Protein AF-A0A4Y8YY41-F1 (afdb_monomer_lite)

Secondary structure (DSSP, 8-state):
---------------EEEE-----------------------------------EEEEEEE-TT-SSPPEEEEEEETT-BHHHHHHHHHHHHT----S--EEEESS-TTTTSEEEE-HHHHHHH--S-EEESTT-BHHHH--STT-EE-

Structure (mmCIF, N/CA/C/O backbone):
data_AF-A0A4Y8YY41-F1
#
_entry.id   AF-A0A4Y8YY41-F1
#
loop_
_atom_site.group_PDB
_atom_site.id
_atom_site.type_symbol
_atom_site.label_atom_id
_atom_site.label_alt_id
_atom_site.label_comp_id
_atom_site.label_asym_id
_atom_site.label_entity_id
_atom_site.label_seq_id
_atom_site.pdbx_PDB_ins_code
_atom_site.Cartn_x
_atom_site.Cartn_y
_atom_site.Cartn_z
_atom_site.occupancy
_atom_site.B_iso_or_equiv
_atom_site.auth_seq_id
_atom_site.auth_comp_id
_atom_site.auth_asym_id
_atom_site.auth_atom_id
_atom_site.pdbx_PDB_model_num
ATOM 1 N N . MET A 1 1 ? 31.885 -13.218 28.162 1.00 35.59 1 MET A N 1
ATOM 2 C CA . MET A 1 1 ? 31.530 -12.345 27.028 1.00 35.59 1 MET A CA 1
ATOM 3 C C . MET A 1 1 ? 30.674 -13.146 26.057 1.00 35.59 1 MET A C 1
ATOM 5 O O . MET A 1 1 ? 31.226 -14.039 25.427 1.00 35.59 1 MET A O 1
ATOM 9 N N . PRO A 1 2 ? 29.359 -12.906 25.960 1.00 30.05 2 PRO A N 1
ATOM 10 C CA . PRO A 1 2 ? 28.626 -13.283 24.759 1.00 30.05 2 PRO A CA 1
ATOM 11 C C . PRO A 1 2 ? 28.010 -12.043 24.105 1.00 30.05 2 PRO A C 1
ATOM 13 O O . PRO A 1 2 ? 27.275 -11.286 24.732 1.00 30.05 2 PRO A O 1
ATOM 16 N N . VAL A 1 3 ? 28.352 -11.837 22.837 1.00 25.00 3 VAL A N 1
ATOM 17 C CA . VAL A 1 3 ? 27.711 -10.867 21.948 1.00 25.00 3 VAL A CA 1
ATOM 18 C C . VAL A 1 3 ? 26.389 -11.487 21.504 1.00 25.00 3 VAL A C 1
ATOM 20 O O .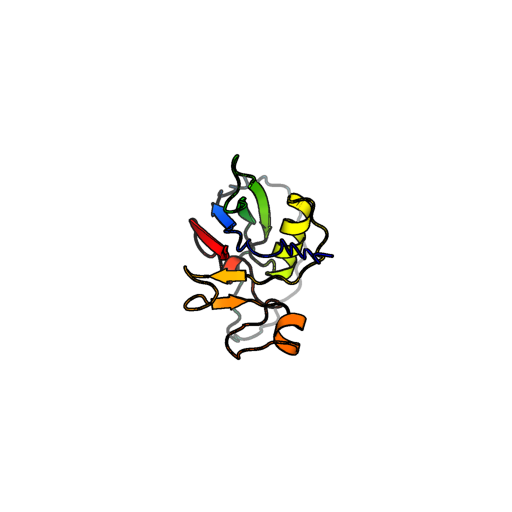 VAL A 1 3 ? 26.381 -12.454 20.748 1.00 25.00 3 VAL A O 1
ATOM 23 N N . THR A 1 4 ? 25.275 -10.976 22.018 1.00 22.59 4 THR A N 1
ATOM 24 C CA . THR A 1 4 ? 23.932 -11.272 21.514 1.00 22.59 4 THR A CA 1
ATOM 25 C C . THR A 1 4 ? 23.554 -10.186 20.514 1.00 22.59 4 THR A C 1
ATOM 27 O O . THR A 1 4 ? 23.358 -9.040 20.912 1.00 22.59 4 THR A O 1
ATOM 30 N N . TRP A 1 5 ? 23.438 -10.531 19.234 1.00 21.09 5 TRP A N 1
ATOM 31 C CA . TRP A 1 5 ? 22.734 -9.700 18.259 1.00 21.09 5 TRP A CA 1
ATOM 32 C C . TRP A 1 5 ? 21.383 -10.352 17.983 1.00 21.09 5 TRP A C 1
ATOM 34 O O . TRP A 1 5 ? 21.298 -11.345 17.267 1.00 21.09 5 TRP A O 1
ATOM 44 N N . THR A 1 6 ? 20.328 -9.810 18.584 1.00 23.98 6 THR A N 1
ATOM 45 C CA . THR A 1 6 ? 18.946 -10.112 18.203 1.00 23.98 6 THR A CA 1
ATOM 46 C C . THR A 1 6 ? 18.553 -9.083 17.152 1.00 23.98 6 THR A C 1
ATOM 48 O O . THR A 1 6 ? 18.175 -7.968 17.498 1.00 23.98 6 THR A O 1
ATOM 51 N N . TYR A 1 7 ? 18.694 -9.417 15.870 1.00 27.56 7 TYR A N 1
ATOM 52 C CA . TYR A 1 7 ? 18.156 -8.587 14.793 1.00 27.56 7 TYR A CA 1
ATOM 53 C C . TYR A 1 7 ? 16.732 -9.053 14.490 1.00 27.56 7 TYR A C 1
ATOM 55 O O . TYR A 1 7 ? 16.502 -9.989 13.728 1.00 27.56 7 TYR A O 1
ATOM 63 N N . ALA A 1 8 ? 15.774 -8.431 15.173 1.00 26.11 8 ALA A N 1
ATOM 64 C CA . ALA A 1 8 ? 14.357 -8.551 14.877 1.00 26.11 8 ALA A CA 1
ATOM 65 C C . ALA A 1 8 ? 14.005 -7.542 13.778 1.00 26.11 8 ALA A C 1
ATOM 67 O O . ALA A 1 8 ? 13.546 -6.438 14.053 1.00 26.11 8 ALA A O 1
ATOM 68 N N . SER A 1 9 ? 14.280 -7.892 12.527 1.00 27.02 9 SER A N 1
ATOM 69 C CA . SER A 1 9 ? 13.709 -7.211 11.355 1.00 27.02 9 SER A CA 1
ATOM 70 C C . SER A 1 9 ? 13.577 -8.220 10.217 1.00 27.02 9 SER A C 1
ATOM 72 O O . SER A 1 9 ? 14.085 -8.042 9.120 1.00 27.02 9 SER A O 1
ATOM 74 N N . SER A 1 10 ? 12.954 -9.350 10.530 1.00 31.94 10 SER A N 1
ATOM 75 C CA . SER A 1 10 ? 12.418 -10.282 9.546 1.00 31.94 10 SER A CA 1
ATOM 76 C C . SER A 1 10 ? 10.936 -10.420 9.849 1.00 31.94 10 SER A C 1
ATOM 78 O O . SER A 1 10 ? 10.559 -10.401 11.020 1.00 31.94 10 SER A O 1
ATOM 80 N N . VAL A 1 11 ? 10.132 -10.542 8.796 1.00 31.91 11 VAL A N 1
ATOM 81 C CA . VAL A 1 11 ? 8.666 -10.530 8.804 1.00 31.91 11 VAL A CA 1
ATOM 82 C C . VAL A 1 11 ? 8.092 -9.137 9.039 1.00 31.91 11 VAL A C 1
ATOM 84 O O . VAL A 1 11 ? 7.879 -8.677 10.156 1.00 31.91 11 VAL A O 1
ATOM 87 N N . ALA A 1 12 ? 7.734 -8.484 7.941 1.00 30.31 12 ALA A N 1
ATOM 88 C CA . ALA A 1 12 ? 6.341 -8.592 7.553 1.00 30.31 12 ALA A CA 1
ATOM 89 C C . ALA A 1 12 ? 6.181 -8.167 6.090 1.00 30.31 12 ALA A C 1
ATOM 91 O O . ALA A 1 12 ? 6.125 -6.986 5.767 1.00 30.31 12 ALA A O 1
ATOM 92 N N . SER A 1 13 ? 6.080 -9.162 5.220 1.00 34.59 13 SER A N 1
ATOM 93 C CA . SER A 1 13 ? 5.193 -9.075 4.067 1.00 34.59 13 SER A CA 1
ATOM 94 C C . SER A 1 13 ? 3.770 -8.974 4.624 1.00 34.59 13 SER A C 1
ATOM 96 O O . SER A 1 13 ? 3.319 -9.866 5.349 1.00 34.59 13 SER A O 1
ATOM 98 N N . ARG A 1 14 ? 3.108 -7.833 4.437 1.00 46.00 14 ARG A N 1
ATOM 99 C CA . ARG A 1 14 ? 1.874 -7.462 5.149 1.00 46.00 14 ARG A CA 1
ATOM 100 C C . ARG A 1 14 ? 0.746 -7.413 4.139 1.00 46.00 14 ARG A C 1
ATOM 102 O O . ARG A 1 14 ? 0.505 -6.382 3.528 1.00 46.00 14 ARG A O 1
ATOM 109 N N . SER A 1 15 ? 0.021 -8.522 3.997 1.00 37.22 15 SER A N 1
ATOM 110 C CA . SER A 1 15 ? -1.110 -8.592 3.071 1.00 37.22 15 SER A CA 1
ATOM 111 C C . SER A 1 15 ? -2.139 -7.472 3.307 1.00 37.22 15 SER A C 1
ATOM 113 O O . SER A 1 15 ? -2.826 -7.440 4.335 1.00 37.22 15 SER A O 1
ATOM 115 N N . ALA A 1 16 ? -2.315 -6.608 2.315 1.00 40.84 16 ALA A N 1
ATOM 116 C CA . ALA A 1 16 ? -3.480 -5.758 2.140 1.00 40.84 16 ALA A CA 1
ATOM 117 C C . ALA A 1 16 ? -4.590 -6.537 1.410 1.00 40.84 16 ALA A C 1
ATOM 119 O O . ALA A 1 16 ? -4.329 -7.418 0.594 1.00 40.84 16 ALA A O 1
ATOM 120 N N . THR A 1 17 ? -5.854 -6.258 1.723 1.00 39.47 17 THR A N 1
ATOM 121 C CA . THR A 1 17 ? -7.019 -6.806 1.010 1.00 39.47 17 THR A CA 1
ATOM 122 C C . THR A 1 17 ? -8.004 -5.677 0.724 1.00 39.47 17 THR A C 1
ATOM 124 O O . THR A 1 17 ? -8.385 -4.938 1.637 1.00 39.47 17 THR A O 1
ATOM 127 N N . VAL A 1 18 ? -8.426 -5.539 -0.534 1.00 35.47 18 VAL A N 1
ATOM 128 C CA . VAL A 1 18 ? -9.325 -4.462 -0.994 1.00 35.47 18 VAL A CA 1
ATOM 129 C C . VAL A 1 18 ? -10.788 -4.902 -0.998 1.00 35.47 18 VAL A C 1
ATOM 131 O O . VAL A 1 18 ? -11.118 -6.047 -1.303 1.00 35.47 18 VAL A O 1
ATOM 134 N N . SER A 1 19 ? -11.695 -3.986 -0.648 1.00 30.47 19 SER A N 1
ATOM 135 C CA . SER A 1 19 ? -13.153 -4.176 -0.701 1.00 30.47 19 SER A CA 1
ATOM 136 C C . SER A 1 19 ? -13.820 -2.939 -1.321 1.00 30.47 19 SER A C 1
ATOM 138 O O . SER A 1 19 ? -13.757 -1.869 -0.730 1.00 30.47 19 SER A O 1
ATOM 140 N N . ARG A 1 20 ? -14.481 -3.034 -2.489 1.00 35.53 20 ARG A N 1
ATOM 141 C CA . ARG A 1 20 ? -15.194 -1.883 -3.096 1.00 35.53 20 ARG A CA 1
ATOM 142 C C . ARG A 1 20 ? -16.520 -1.630 -2.382 1.00 35.53 20 ARG A C 1
ATOM 144 O O . ARG A 1 20 ? -17.404 -2.484 -2.385 1.00 35.53 20 ARG A O 1
ATOM 151 N N . GLY A 1 21 ? -16.693 -0.417 -1.865 1.00 29.2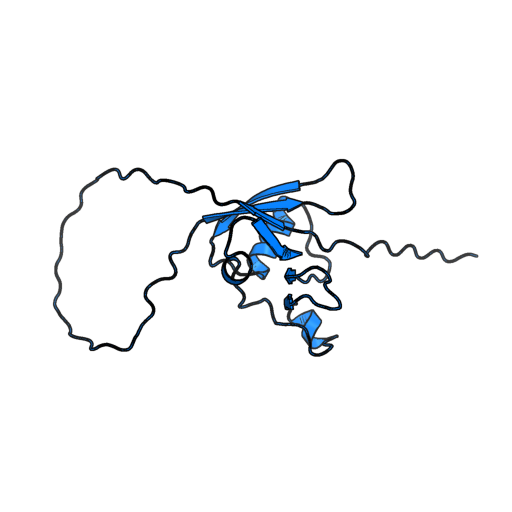7 21 GLY A N 1
ATOM 152 C CA . GLY A 1 21 ? -18.003 0.179 -1.621 1.00 29.27 21 GLY A CA 1
ATOM 153 C C . GLY A 1 21 ? -18.336 1.140 -2.758 1.00 29.27 21 GLY A C 1
ATOM 154 O O . GLY A 1 21 ? -17.656 2.144 -2.930 1.00 29.27 21 GLY A O 1
ATOM 155 N N . ILE A 1 22 ? -19.372 0.852 -3.548 1.00 34.00 22 ILE A N 1
ATOM 156 C CA . ILE A 1 22 ? -19.908 1.815 -4.519 1.00 34.00 22 ILE A CA 1
ATOM 157 C C . ILE A 1 22 ? -20.532 2.999 -3.768 1.00 34.00 22 ILE A C 1
ATOM 159 O O . ILE A 1 22 ? -21.664 2.921 -3.290 1.00 34.00 22 ILE A O 1
ATOM 163 N N . ALA A 1 23 ? -19.810 4.113 -3.659 1.00 33.69 23 ALA A N 1
ATOM 164 C CA . ALA A 1 23 ? -20.399 5.371 -3.223 1.00 33.69 23 ALA A CA 1
ATOM 165 C C . ALA A 1 23 ? -21.322 5.883 -4.340 1.00 33.69 23 ALA A C 1
ATOM 167 O O . ALA A 1 23 ? -20.887 6.484 -5.319 1.00 33.69 23 ALA A O 1
ATOM 168 N N . ARG A 1 24 ? -22.623 5.601 -4.225 1.00 34.62 24 ARG A N 1
ATOM 169 C CA . ARG A 1 24 ? -23.645 6.228 -5.067 1.00 34.62 24 ARG A CA 1
ATOM 170 C C . ARG A 1 24 ? -23.786 7.689 -4.645 1.00 34.62 24 ARG A C 1
ATOM 172 O O . ARG A 1 24 ? -24.520 7.990 -3.707 1.00 34.62 24 ARG A O 1
ATOM 179 N N . THR A 1 25 ? -23.097 8.589 -5.337 1.00 32.44 25 THR A N 1
ATOM 180 C CA . THR A 1 25 ? -23.367 10.028 -5.244 1.00 32.44 25 THR A CA 1
ATOM 181 C C . THR A 1 25 ? -24.753 10.302 -5.825 1.00 32.44 25 THR A C 1
ATOM 183 O O . THR A 1 25 ? -24.988 10.160 -7.025 1.00 32.44 25 THR A O 1
ATOM 186 N N . THR A 1 26 ? -25.695 10.670 -4.955 1.00 33.41 26 THR A N 1
ATOM 187 C CA . THR A 1 26 ? -26.978 11.250 -5.356 1.00 33.41 26 THR A CA 1
ATOM 188 C C . THR A 1 26 ? -26.708 12.626 -5.955 1.00 33.41 26 THR A C 1
ATOM 190 O O . THR A 1 26 ? -26.174 13.519 -5.301 1.00 33.41 26 THR A O 1
ATOM 193 N N . SER A 1 27 ? -27.066 12.762 -7.228 1.00 39.28 27 SER A N 1
ATOM 194 C CA . SER A 1 27 ? -27.077 14.013 -7.976 1.00 39.28 27 SER A CA 1
ATOM 195 C C . SER A 1 27 ? -28.038 15.010 -7.321 1.00 39.28 27 SER A C 1
ATOM 197 O O . SER A 1 27 ? -29.220 14.709 -7.144 1.00 39.28 27 SER A O 1
ATOM 199 N N . MET A 1 28 ? -27.543 16.202 -6.985 1.00 31.09 28 MET A N 1
ATOM 200 C CA . MET A 1 28 ? -28.368 17.356 -6.635 1.00 31.09 28 MET A CA 1
ATOM 201 C C . MET A 1 28 ? -28.032 18.495 -7.602 1.00 31.09 28 MET A C 1
ATOM 203 O O . MET A 1 28 ? -26.915 19.004 -7.632 1.00 31.09 28 MET A O 1
ATOM 207 N N . PHE A 1 29 ? -29.012 18.831 -8.438 1.00 34.28 29 PHE A N 1
ATOM 208 C CA . PHE A 1 29 ? -29.009 19.937 -9.393 1.00 34.28 29 PHE A CA 1
ATOM 209 C C . PHE A 1 29 ? -28.710 21.290 -8.722 1.00 34.28 29 PHE A C 1
ATOM 211 O O . PHE A 1 29 ? -29.286 21.606 -7.682 1.00 34.28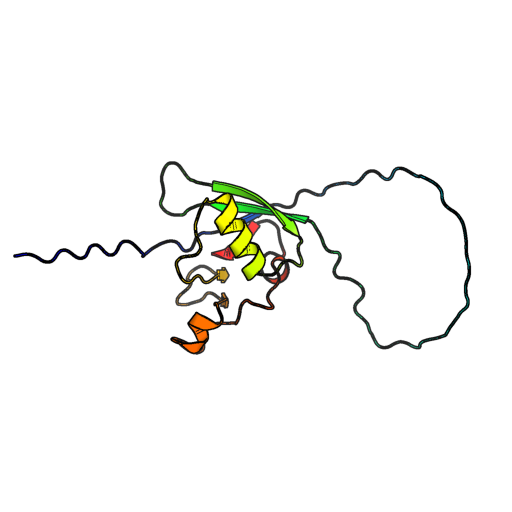 29 PHE A O 1
ATOM 218 N N . GLY A 1 30 ? -27.918 22.136 -9.388 1.00 29.19 30 GLY A N 1
ATOM 219 C CA . GLY A 1 30 ? -27.723 23.544 -9.032 1.00 29.19 30 GLY A CA 1
ATOM 220 C C . GLY A 1 30 ? -27.077 24.328 -10.176 1.00 29.19 30 GLY A C 1
ATOM 221 O O . GLY A 1 30 ? -25.947 24.057 -10.554 1.00 29.19 30 GLY A O 1
ATOM 222 N N . LEU A 1 31 ? -27.846 25.253 -10.751 1.00 35.44 31 LEU A N 1
ATOM 223 C CA . LEU A 1 31 ? -27.615 26.012 -11.984 1.00 35.44 31 LEU A CA 1
ATOM 224 C C . LEU A 1 31 ? -26.293 26.805 -12.039 1.00 35.44 31 LEU A C 1
ATOM 226 O O . LEU A 1 31 ? -26.024 27.601 -11.145 1.00 35.44 31 LEU A O 1
ATOM 230 N N . TYR A 1 32 ? -25.623 26.779 -13.196 1.00 29.22 32 TYR A N 1
ATOM 231 C CA . TYR A 1 32 ? -25.101 27.996 -13.838 1.00 29.22 32 TYR A CA 1
ATOM 232 C C . TYR A 1 32 ? -25.003 27.823 -15.367 1.00 29.22 32 TYR A C 1
ATOM 234 O O . TYR A 1 32 ? -24.866 26.717 -15.884 1.00 29.22 32 TYR A O 1
ATOM 242 N N . ARG A 1 33 ? -25.180 28.935 -16.087 1.00 34.66 33 ARG A N 1
ATOM 243 C CA . ARG A 1 33 ? -25.345 29.068 -17.546 1.00 34.66 33 ARG A CA 1
ATOM 244 C C . ARG A 1 33 ? -24.206 29.921 -18.134 1.00 34.66 33 ARG A C 1
ATOM 246 O O . ARG A 1 33 ? -23.863 30.917 -17.511 1.00 34.66 33 ARG A O 1
ATOM 253 N N . ALA A 1 34 ? -23.847 29.596 -19.391 1.00 30.61 34 ALA A N 1
ATOM 254 C CA . ALA A 1 34 ? -23.092 30.345 -20.428 1.00 30.61 34 ALA A CA 1
ATOM 255 C C . ALA A 1 34 ? -21.573 30.513 -20.181 1.00 30.61 34 ALA A C 1
ATOM 257 O O . ALA A 1 34 ? -21.163 30.712 -19.051 1.00 30.61 34 ALA A O 1
ATOM 258 N N . GLU A 1 35 ? -20.670 30.359 -21.160 1.00 29.44 35 GLU A N 1
ATOM 259 C CA . GLU A 1 35 ? -20.676 30.851 -22.552 1.00 29.44 35 GLU A CA 1
ATOM 260 C C . GLU A 1 35 ? -20.051 29.886 -23.585 1.00 29.44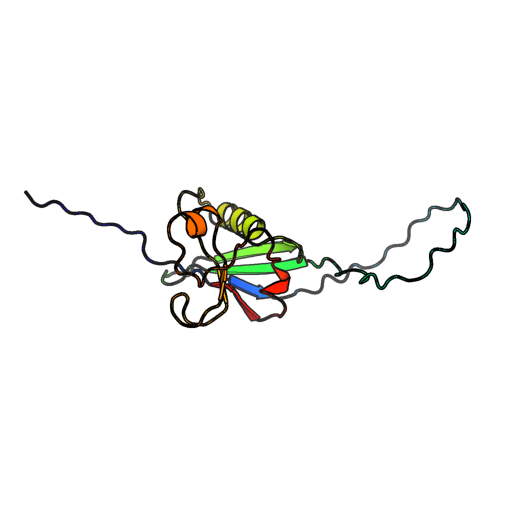 35 GLU A C 1
ATOM 262 O O . GLU A 1 35 ? -19.237 29.022 -23.267 1.00 29.44 35 GLU A O 1
ATOM 267 N N . SER A 1 36 ? -20.440 30.080 -24.849 1.00 39.47 36 SER A N 1
ATOM 268 C CA . SER A 1 36 ? -19.933 29.399 -26.047 1.00 39.47 36 SER A CA 1
ATOM 269 C C . SER A 1 36 ? -18.637 30.028 -26.579 1.00 39.47 36 SER A C 1
ATOM 271 O O . SER A 1 36 ? -18.557 31.247 -26.694 1.00 39.47 36 SER A O 1
ATOM 273 N N . VAL A 1 37 ? -17.692 29.206 -27.051 1.00 41.97 37 VAL A N 1
ATOM 274 C CA . VAL A 1 37 ? -16.604 29.592 -27.985 1.00 41.97 37 VAL A CA 1
ATOM 275 C C . VAL A 1 37 ? -16.243 28.375 -28.872 1.00 41.97 37 VAL A C 1
ATOM 277 O O . VAL A 1 37 ? -16.558 27.249 -28.489 1.00 41.97 37 VAL A O 1
ATOM 280 N N . PRO A 1 38 ? -15.729 28.556 -30.107 1.00 36.97 38 PRO A N 1
ATOM 281 C CA . PRO A 1 38 ? -16.179 27.826 -31.287 1.00 36.97 38 PRO A CA 1
ATOM 282 C C . PRO A 1 38 ? -15.337 26.595 -31.639 1.00 36.97 38 PRO A C 1
ATOM 284 O O . PRO A 1 38 ? -14.218 26.399 -31.175 1.00 36.97 38 PRO A O 1
ATOM 287 N N . ALA A 1 39 ? -15.917 25.791 -32.530 1.00 45.47 39 ALA A N 1
ATOM 288 C CA . ALA A 1 39 ? -15.379 24.560 -33.083 1.00 45.47 39 ALA A CA 1
ATOM 289 C C . ALA A 1 39 ? -14.006 24.739 -33.759 1.00 45.47 39 ALA A C 1
ATOM 291 O O . ALA A 1 39 ? -13.888 25.394 -34.794 1.00 45.47 39 ALA A O 1
ATOM 292 N N . GLY A 1 40 ? -12.997 24.065 -33.207 1.00 29.20 40 GLY A N 1
ATOM 293 C CA . GLY A 1 40 ? -11.790 23.651 -33.912 1.00 29.20 40 GLY A CA 1
ATOM 294 C C . GLY A 1 40 ? -11.818 22.135 -34.073 1.00 29.20 40 GLY A C 1
ATOM 295 O O . GLY A 1 40 ? -11.787 21.398 -33.091 1.00 29.20 40 GLY A O 1
ATOM 296 N N . THR A 1 41 ? -11.932 21.662 -35.310 1.00 38.62 41 THR A N 1
ATOM 297 C CA . THR A 1 41 ? -11.831 20.243 -35.656 1.00 38.62 41 THR A CA 1
ATOM 298 C C . THR A 1 41 ? -10.408 19.753 -35.396 1.00 38.62 41 THR A C 1
ATOM 300 O O . THR A 1 41 ? -9.489 20.139 -36.113 1.00 38.62 41 THR A O 1
ATOM 303 N N . PHE A 1 42 ? -10.234 18.853 -34.430 1.00 32.09 42 PHE A N 1
ATOM 304 C CA . PHE A 1 42 ? -9.053 17.996 -34.347 1.00 32.09 42 PHE A CA 1
ATOM 305 C C . PHE A 1 42 ? -9.473 16.561 -34.666 1.00 32.09 42 PHE A C 1
ATOM 307 O O . PHE A 1 42 ? -10.345 15.992 -34.012 1.00 32.09 42 PHE A O 1
ATOM 314 N N . SER A 1 43 ? -8.893 16.011 -35.735 1.00 36.22 43 SER A N 1
ATOM 315 C CA . SER A 1 43 ? -9.100 14.625 -36.154 1.00 36.22 43 SER A CA 1
ATOM 316 C C . SER A 1 43 ? -8.298 13.673 -35.268 1.00 36.22 43 SER A C 1
ATOM 318 O O . SER A 1 43 ? -7.077 13.759 -35.203 1.00 36.22 43 SER A O 1
ATOM 320 N N . THR A 1 44 ? -9.036 12.778 -34.616 1.00 42.41 44 THR A N 1
ATOM 321 C CA . THR A 1 44 ? -8.716 11.416 -34.169 1.00 42.41 44 THR A CA 1
ATOM 322 C C . THR A 1 44 ? -7.256 10.961 -34.282 1.00 42.41 44 THR A C 1
ATOM 324 O O . THR A 1 44 ? -6.828 10.430 -35.304 1.00 42.41 44 THR A O 1
ATOM 327 N N . GLY A 1 45 ? -6.549 11.032 -33.156 1.00 33.38 45 GLY A N 1
ATOM 328 C CA . GLY A 1 45 ? -5.589 10.016 -32.734 1.00 33.38 45 GLY A CA 1
ATOM 329 C C . GLY A 1 45 ? -6.139 9.396 -31.452 1.00 33.38 45 GLY A C 1
ATOM 330 O O . GLY A 1 45 ? -6.389 10.118 -30.492 1.00 33.38 45 GLY A O 1
ATOM 331 N N . ILE A 1 46 ? -6.425 8.095 -31.476 1.00 46.06 46 ILE A N 1
ATOM 332 C CA . ILE A 1 46 ? -6.912 7.271 -30.356 1.00 46.06 46 ILE A CA 1
ATOM 333 C C . ILE A 1 46 ? -6.290 7.675 -29.009 1.00 46.06 46 ILE A C 1
ATOM 335 O O . ILE A 1 46 ? -5.195 7.255 -28.656 1.00 46.06 46 ILE A O 1
ATOM 339 N N . SER A 1 47 ? -7.020 8.497 -28.262 1.00 41.91 47 SER A N 1
ATOM 340 C CA . SER A 1 47 ? -6.758 8.798 -26.861 1.00 41.91 47 SER A CA 1
ATOM 341 C C . SER A 1 47 ? -7.739 7.932 -26.075 1.00 41.91 47 SER A C 1
ATOM 343 O O . SER A 1 47 ? -8.940 8.171 -26.167 1.00 41.91 47 SER A O 1
ATOM 345 N N . HIS A 1 48 ? -7.269 6.913 -25.349 1.00 53.06 48 HIS A N 1
ATOM 346 C CA . HIS A 1 48 ? -7.986 6.447 -24.151 1.00 53.06 48 HIS A CA 1
ATOM 347 C C . HIS A 1 48 ? -8.077 7.699 -23.249 1.00 53.06 48 HIS A C 1
ATOM 349 O O . HIS A 1 48 ? -7.065 8.128 -22.719 1.00 53.06 48 HIS A O 1
ATOM 355 N N . MET A 1 49 ? -9.119 8.536 -23.266 1.00 48.25 49 MET A N 1
ATOM 356 C CA . MET A 1 49 ? -10.474 8.292 -22.767 1.00 48.25 49 MET A CA 1
ATOM 357 C C . MET A 1 49 ? -10.459 7.586 -21.408 1.00 48.25 49 MET A C 1
ATOM 359 O O . MET A 1 49 ? -10.931 6.467 -21.291 1.00 48.25 49 MET A O 1
ATOM 363 N N . GLY A 1 50 ? -9.908 8.295 -20.416 1.00 50.34 50 GLY A N 1
ATOM 364 C CA . GLY A 1 50 ? -10.362 8.302 -19.025 1.00 50.34 50 GLY A CA 1
ATOM 365 C C . GLY A 1 50 ? -10.398 6.958 -18.314 1.00 50.34 50 GLY A C 1
ATOM 366 O O . GLY A 1 50 ? -11.440 6.307 -18.284 1.00 50.34 50 GLY A O 1
ATOM 367 N N . ASP A 1 51 ? -9.310 6.626 -17.626 1.00 58.69 51 ASP A N 1
ATOM 368 C CA . ASP A 1 51 ? -9.426 5.800 -16.429 1.00 58.69 51 ASP A CA 1
ATOM 369 C C . ASP A 1 51 ? -10.251 6.626 -15.421 1.00 58.69 51 ASP A C 1
ATOM 371 O O . ASP A 1 51 ? -9.817 7.691 -14.977 1.00 58.69 51 ASP A O 1
ATOM 375 N N . ASP A 1 52 ? -11.495 6.230 -15.147 1.00 76.75 52 ASP A N 1
ATOM 376 C CA . ASP A 1 52 ? -12.311 6.892 -14.125 1.00 76.75 52 ASP A CA 1
ATOM 377 C C . ASP A 1 52 ? -11.642 6.664 -12.766 1.00 76.75 52 ASP A C 1
ATOM 379 O O . ASP A 1 52 ? -11.658 5.548 -12.237 1.00 76.75 52 ASP A O 1
ATOM 383 N N . VAL A 1 53 ? -11.018 7.715 -12.225 1.00 86.00 53 VAL A N 1
ATOM 384 C CA . VAL A 1 53 ? -10.394 7.671 -10.902 1.00 86.00 53 VAL A CA 1
ATOM 385 C C . VAL A 1 53 ? -11.478 7.347 -9.884 1.00 86.00 53 VAL A C 1
ATOM 387 O O . VAL A 1 53 ? -12.395 8.133 -9.636 1.00 86.00 53 VAL A O 1
ATOM 390 N N . SER A 1 54 ? -11.373 6.164 -9.292 1.00 90.94 54 SER A N 1
ATOM 391 C CA . SER A 1 54 ? -12.348 5.646 -8.343 1.00 90.94 54 SER A CA 1
ATOM 392 C C . SER A 1 54 ? -11.743 5.544 -6.948 1.00 90.94 54 SER A C 1
ATOM 394 O O . SER A 1 54 ? -10.534 5.475 -6.773 1.00 90.94 54 SER A O 1
ATOM 396 N N . MET A 1 55 ? -12.586 5.552 -5.921 1.00 94.06 55 MET A N 1
ATOM 397 C CA . MET A 1 55 ? -12.132 5.408 -4.538 1.00 94.06 55 MET A CA 1
ATOM 398 C C . MET A 1 55 ? -12.050 3.926 -4.159 1.00 94.06 55 MET A C 1
ATOM 400 O O . MET A 1 55 ? -13.049 3.202 -4.236 1.00 94.06 55 MET A O 1
ATOM 404 N N . LEU A 1 56 ? -10.879 3.483 -3.703 1.00 91.94 56 LEU A N 1
ATOM 405 C CA . LEU A 1 56 ? -10.631 2.125 -3.225 1.00 91.94 56 LEU A CA 1
ATOM 406 C C . LEU A 1 56 ? -10.587 2.105 -1.700 1.00 91.94 56 LEU A C 1
ATOM 408 O O . LEU A 1 56 ? -9.834 2.855 -1.087 1.00 91.94 56 LEU A O 1
ATOM 412 N N . THR A 1 57 ? -11.368 1.224 -1.070 1.00 94.31 57 THR A N 1
ATOM 413 C CA . THR A 1 57 ? -11.251 0.966 0.371 1.00 94.31 57 THR A CA 1
ATOM 414 C C . THR A 1 57 ? -10.324 -0.219 0.608 1.00 94.31 57 THR A C 1
ATOM 416 O O . THR A 1 57 ? -10.617 -1.349 0.207 1.00 94.31 57 THR A O 1
ATOM 419 N N . ILE A 1 58 ? -9.223 0.042 1.305 1.00 93.81 58 ILE A N 1
ATOM 420 C CA . ILE A 1 58 ? -8.150 -0.916 1.563 1.00 93.81 58 ILE A CA 1
ATOM 421 C C . ILE A 1 58 ? -8.150 -1.277 3.044 1.00 93.81 58 ILE A C 1
ATOM 423 O O . ILE A 1 58 ? -8.247 -0.406 3.913 1.00 93.81 58 ILE A O 1
ATOM 427 N N . LYS A 1 59 ? -8.041 -2.573 3.345 1.00 94.50 59 LYS A N 1
ATOM 428 C CA . LYS A 1 59 ? -7.738 -3.078 4.684 1.00 94.50 59 LYS A CA 1
ATOM 429 C C . LYS A 1 59 ? -6.300 -3.590 4.705 1.00 94.50 59 LYS A C 1
ATOM 431 O O . LYS A 1 59 ? -5.994 -4.554 4.011 1.00 94.50 59 LYS A O 1
ATOM 436 N N . VAL 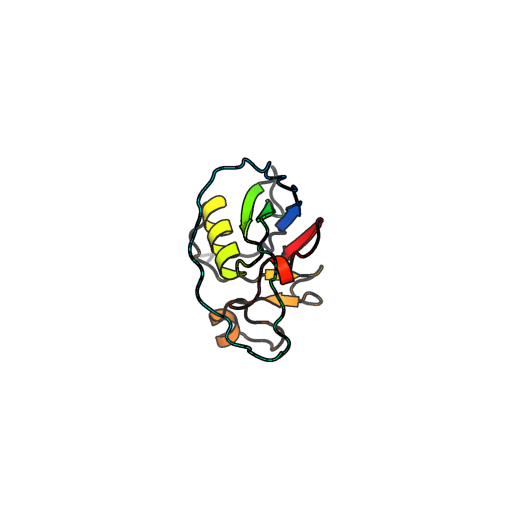A 1 60 ? -5.458 -3.015 5.557 1.00 93.50 60 VAL A N 1
ATOM 437 C CA . VAL A 1 60 ? -4.109 -3.524 5.851 1.00 93.50 60 VAL A CA 1
ATOM 438 C C . VAL A 1 60 ? -4.138 -4.303 7.161 1.00 93.50 60 VAL A C 1
ATOM 440 O O . VAL A 1 60 ? -4.781 -3.878 8.124 1.00 93.50 60 VAL A O 1
ATOM 443 N N . THR A 1 61 ? -3.497 -5.470 7.196 1.00 93.00 61 THR A N 1
ATOM 444 C CA . THR A 1 61 ? -3.423 -6.329 8.388 1.00 93.00 61 THR A CA 1
ATOM 445 C C . THR A 1 61 ? -1.983 -6.764 8.611 1.00 93.00 61 THR A C 1
ATOM 447 O O . THR A 1 61 ? -1.291 -7.127 7.664 1.00 93.00 61 THR A O 1
ATOM 450 N N . LEU A 1 62 ? -1.530 -6.747 9.862 1.00 90.38 62 LEU A N 1
ATOM 451 C CA . LEU A 1 62 ? -0.229 -7.302 10.209 1.00 90.38 62 LEU A CA 1
ATOM 452 C C . LEU A 1 62 ? -0.320 -8.819 10.305 1.00 90.38 62 LEU A C 1
ATOM 454 O O . LEU A 1 62 ? -1.137 -9.346 11.057 1.00 90.38 62 LEU A O 1
ATOM 458 N N . ALA A 1 63 ? 0.519 -9.495 9.523 1.00 87.19 63 ALA A N 1
ATOM 459 C CA . ALA A 1 63 ? 0.701 -10.933 9.614 1.00 87.19 63 ALA A CA 1
ATOM 460 C C . ALA A 1 63 ? 1.324 -11.317 10.967 1.00 87.19 63 ALA A C 1
ATOM 462 O O . ALA A 1 63 ? 2.016 -10.509 11.587 1.00 87.19 63 ALA A O 1
ATOM 463 N N . ASP A 1 64 ? 1.057 -12.550 11.401 1.00 90.19 64 ASP A N 1
ATOM 464 C CA . ASP A 1 64 ? 1.718 -13.221 12.529 1.00 90.19 64 ASP A CA 1
ATOM 465 C C . ASP A 1 64 ? 1.602 -12.535 13.905 1.00 90.19 64 ASP A C 1
ATOM 467 O O . ASP A 1 64 ? 2.394 -12.797 14.810 1.00 90.19 64 ASP A O 1
ATOM 471 N N . ILE A 1 65 ? 0.593 -11.678 14.097 1.00 91.88 65 ILE A N 1
ATOM 472 C CA . ILE A 1 65 ? 0.323 -10.994 15.371 1.00 91.88 65 ILE A CA 1
ATOM 473 C C . ILE A 1 65 ? -1.079 -11.341 15.879 1.00 91.88 65 ILE A C 1
ATOM 475 O O . ILE A 1 65 ? -2.061 -11.188 15.154 1.00 91.88 65 ILE A O 1
ATOM 479 N N . GLU A 1 66 ? -1.167 -11.720 17.158 1.00 90.88 66 GLU A N 1
ATOM 480 C CA . GLU A 1 66 ? -2.424 -11.938 17.883 1.00 90.88 66 GLU A CA 1
ATOM 481 C C . GLU A 1 66 ? -2.473 -11.046 19.145 1.00 90.88 66 GLU A C 1
ATOM 483 O O . GLU A 1 66 ? -1.543 -11.097 19.958 1.00 90.88 66 GLU A O 1
ATOM 488 N N . PRO A 1 67 ? -3.532 -10.235 19.344 1.00 90.19 67 PRO A N 1
ATOM 489 C CA . PRO A 1 67 ? -4.681 -10.049 18.457 1.00 90.19 67 PRO A CA 1
ATOM 490 C C . PRO A 1 67 ? -4.340 -9.317 17.159 1.00 90.19 67 PRO A C 1
ATOM 492 O O . PRO A 1 67 ? -3.480 -8.437 17.138 1.00 90.19 67 PRO A O 1
ATOM 495 N N . ALA A 1 68 ? -5.049 -9.665 16.081 1.00 92.56 68 ALA A N 1
ATOM 496 C CA . ALA A 1 68 ? -4.807 -9.103 14.754 1.00 92.56 68 ALA A CA 1
ATOM 497 C C . ALA A 1 68 ? -4.858 -7.565 14.756 1.00 92.56 68 ALA A C 1
ATOM 499 O O . ALA A 1 68 ? -5.892 -6.950 15.041 1.00 92.56 68 ALA A O 1
ATOM 500 N N . VAL A 1 69 ? -3.749 -6.939 14.363 1.00 92.69 69 VAL A N 1
ATOM 501 C CA . VAL A 1 69 ? -3.647 -5.485 14.195 1.00 92.69 69 VAL A CA 1
ATOM 502 C C . VAL A 1 69 ? -3.966 -5.133 12.746 1.00 92.69 69 VAL A C 1
ATOM 504 O O . VAL A 1 69 ? -3.310 -5.615 11.824 1.00 92.69 69 VAL A O 1
ATOM 507 N N . TRP A 1 70 ? -4.974 -4.288 12.533 1.00 96.31 70 TRP A N 1
ATOM 508 C CA . TRP A 1 70 ? -5.399 -3.867 11.197 1.00 96.31 70 TRP A CA 1
ATOM 509 C C . TRP A 1 70 ? -5.835 -2.400 11.153 1.00 96.31 70 TRP A C 1
ATOM 511 O O . TRP A 1 70 ? -6.208 -1.807 12.173 1.00 96.31 70 TRP A O 1
ATOM 521 N N . ARG A 1 71 ? -5.813 -1.819 9.950 1.00 95.25 71 ARG A N 1
ATOM 522 C CA . ARG A 1 71 ? -6.340 -0.482 9.631 1.00 95.25 71 ARG A CA 1
ATOM 523 C C . ARG A 1 71 ? -7.151 -0.538 8.343 1.00 95.25 71 ARG A C 1
ATOM 525 O O . ARG A 1 71 ? -6.946 -1.424 7.515 1.00 95.25 71 ARG A O 1
ATOM 532 N N . ARG A 1 72 ? -8.106 0.381 8.193 1.00 96.25 72 ARG A N 1
ATOM 533 C CA . ARG A 1 72 ? -8.922 0.519 6.982 1.00 96.25 72 ARG A CA 1
ATOM 534 C C . ARG A 1 72 ? -9.007 1.983 6.584 1.00 96.25 72 ARG A C 1
ATOM 536 O O . ARG A 1 72 ? -9.389 2.803 7.414 1.00 96.25 72 ARG A O 1
ATOM 543 N N . PHE A 1 73 ? -8.694 2.272 5.330 1.00 94.88 73 PHE A N 1
ATOM 544 C CA . PHE A 1 73 ? -8.679 3.621 4.770 1.00 94.88 73 PHE A CA 1
ATOM 545 C C . PHE A 1 73 ? -9.152 3.604 3.314 1.00 94.88 73 PHE A C 1
ATOM 547 O O . PHE A 1 73 ? -9.399 2.536 2.747 1.00 94.88 73 PHE A O 1
ATOM 554 N N . THR A 1 74 ? -9.311 4.791 2.734 1.00 95.94 74 THR A N 1
ATOM 555 C CA . THR A 1 74 ? -9.708 4.973 1.337 1.00 95.94 74 THR A CA 1
ATOM 556 C C . THR A 1 74 ? -8.622 5.751 0.607 1.00 95.94 74 THR A C 1
ATOM 558 O O . THR A 1 74 ? -8.097 6.709 1.170 1.00 95.94 74 THR A O 1
ATOM 561 N N . ILE A 1 75 ? -8.303 5.349 -0.620 1.00 94.69 75 ILE A N 1
ATOM 562 C CA . ILE A 1 75 ? -7.316 6.001 -1.487 1.00 94.69 75 ILE A CA 1
ATOM 563 C C . ILE A 1 75 ? -7.859 6.080 -2.919 1.00 94.69 75 ILE A C 1
ATOM 565 O O . ILE A 1 75 ? -8.752 5.306 -3.282 1.00 94.69 75 ILE A O 1
ATOM 569 N N . ASN A 1 76 ? -7.353 7.017 -3.719 1.00 96.19 76 ASN A N 1
ATOM 570 C CA . ASN A 1 76 ? -7.670 7.062 -5.143 1.00 96.19 76 ASN A CA 1
ATOM 571 C C . ASN A 1 76 ? -7.082 5.839 -5.860 1.00 96.19 76 ASN A C 1
ATOM 573 O O . ASN A 1 76 ? -6.023 5.338 -5.488 1.00 96.19 76 ASN A O 1
ATOM 577 N N . SER A 1 77 ? -7.774 5.359 -6.889 1.00 91.88 77 SER A N 1
ATOM 578 C CA . SER A 1 77 ? -7.362 4.192 -7.668 1.00 91.88 77 SER A CA 1
ATOM 579 C C . SER A 1 77 ? -6.078 4.437 -8.459 1.00 91.88 77 SER A C 1
ATOM 581 O O . SER A 1 77 ? -5.286 3.515 -8.618 1.00 91.88 77 SER A O 1
ATOM 583 N N . ASP A 1 78 ? -5.854 5.683 -8.879 1.00 95.12 78 ASP A N 1
ATOM 584 C CA . ASP A 1 78 ? -4.678 6.133 -9.622 1.00 95.12 78 ASP A CA 1
ATOM 585 C C . ASP A 1 78 ? -3.486 6.513 -8.734 1.00 95.12 78 ASP A C 1
ATOM 587 O O . ASP A 1 78 ? -2.444 6.896 -9.267 1.00 95.12 78 ASP A O 1
ATOM 591 N N . ALA A 1 79 ? -3.619 6.396 -7.406 1.00 95.62 79 ALA A N 1
ATOM 592 C CA . ALA A 1 79 ? -2.487 6.553 -6.504 1.00 95.62 79 ALA A CA 1
ATOM 593 C C . ALA A 1 79 ? -1.413 5.512 -6.831 1.00 95.62 79 ALA A C 1
ATOM 595 O O . ALA A 1 79 ? -1.715 4.390 -7.238 1.00 95.62 79 ALA A O 1
ATOM 596 N N . THR A 1 80 ? -0.159 5.882 -6.643 1.00 96.88 80 THR A N 1
ATOM 597 C CA . THR A 1 80 ? 1.008 5.031 -6.876 1.00 96.88 80 THR A CA 1
ATOM 598 C C . THR A 1 80 ? 1.314 4.146 -5.663 1.00 96.88 80 THR A C 1
ATOM 600 O O . THR A 1 80 ? 0.823 4.382 -4.555 1.00 96.88 80 THR A O 1
ATOM 603 N N . LEU A 1 81 ? 2.132 3.108 -5.849 1.00 95.81 81 LEU A N 1
ATOM 604 C CA . LEU A 1 81 ? 2.598 2.264 -4.745 1.00 95.81 81 LEU A CA 1
ATOM 605 C C . LEU A 1 81 ? 3.379 3.036 -3.659 1.00 95.81 81 LEU A C 1
ATOM 607 O O . LEU A 1 81 ? 3.093 2.789 -2.485 1.00 95.81 81 LEU A O 1
ATOM 611 N N . PRO A 1 82 ? 4.255 4.011 -3.981 1.00 96.06 82 PRO A N 1
ATOM 612 C CA . PRO A 1 82 ? 4.847 4.885 -2.966 1.00 96.06 82 PRO A CA 1
ATOM 613 C C . PRO A 1 82 ? 3.814 5.682 -2.161 1.00 96.06 82 PRO A C 1
ATOM 615 O O . PRO A 1 82 ? 3.886 5.735 -0.938 1.00 96.06 82 PRO A O 1
ATOM 618 N N . GLU A 1 83 ? 2.791 6.245 -2.813 1.00 95.94 83 GLU A N 1
ATOM 619 C CA . GLU A 1 83 ? 1.723 6.967 -2.102 1.00 95.94 83 GLU A CA 1
ATOM 620 C C . GLU A 1 83 ? 0.907 6.027 -1.199 1.00 95.94 83 GLU A C 1
ATOM 622 O O . GLU A 1 83 ? 0.488 6.405 -0.103 1.00 95.94 83 GLU A O 1
ATOM 627 N N . LEU A 1 84 ? 0.690 4.778 -1.627 1.00 95.62 84 LEU A N 1
ATOM 628 C CA . LEU A 1 84 ? 0.079 3.754 -0.783 1.00 95.62 84 LEU A CA 1
ATOM 629 C C . LEU A 1 84 ? 0.958 3.434 0.437 1.00 95.62 84 LEU A C 1
ATOM 631 O O . LEU A 1 84 ? 0.423 3.287 1.540 1.00 95.62 84 LEU A O 1
ATOM 635 N N . HIS A 1 85 ? 2.275 3.322 0.252 1.00 95.19 85 HIS A N 1
ATOM 636 C CA . HIS A 1 85 ? 3.233 3.114 1.338 1.00 95.19 85 HIS A CA 1
ATOM 637 C C . HIS A 1 85 ? 3.171 4.246 2.362 1.00 95.19 85 HIS A C 1
ATOM 639 O O . HIS A 1 85 ? 3.013 3.959 3.549 1.00 95.19 85 HIS A O 1
ATOM 645 N N . ASP A 1 86 ? 3.173 5.504 1.923 1.00 95.62 86 ASP A N 1
ATOM 646 C CA . ASP A 1 86 ? 3.062 6.673 2.806 1.00 95.62 86 ASP A CA 1
ATOM 647 C C . ASP A 1 86 ? 1.791 6.612 3.667 1.00 95.62 86 ASP A C 1
ATOM 649 O O . ASP A 1 86 ? 1.835 6.745 4.893 1.00 95.62 86 ASP A O 1
ATOM 653 N N . VAL A 1 87 ? 0.645 6.299 3.052 1.00 96.31 87 VAL A N 1
ATOM 654 C CA . VAL A 1 87 ? -0.616 6.144 3.791 1.00 96.31 87 VAL A CA 1
ATOM 655 C C . VAL A 1 87 ? -0.539 4.985 4.790 1.00 96.31 87 VAL A C 1
ATOM 657 O O . VAL A 1 87 ? -1.069 5.096 5.899 1.00 96.31 87 VAL A O 1
ATOM 660 N N . ILE A 1 88 ? 0.116 3.873 4.439 1.00 94.81 88 ILE A N 1
ATOM 661 C CA . ILE A 1 88 ? 0.327 2.745 5.357 1.00 94.81 88 ILE A CA 1
ATOM 662 C C . ILE A 1 88 ? 1.199 3.171 6.543 1.00 94.81 88 ILE A C 1
ATOM 664 O O . ILE A 1 88 ? 0.840 2.851 7.680 1.00 94.81 88 ILE A O 1
ATOM 668 N N . GLN A 1 89 ? 2.297 3.896 6.313 1.00 94.56 89 GLN A N 1
ATOM 669 C CA . GLN A 1 89 ? 3.161 4.417 7.378 1.00 94.56 89 GLN A CA 1
ATOM 670 C C . GLN A 1 89 ? 2.345 5.254 8.369 1.00 94.56 89 GLN A C 1
ATOM 672 O O . GLN A 1 89 ? 2.356 4.971 9.571 1.00 94.56 89 GLN A O 1
ATOM 677 N N . ASP A 1 90 ? 1.540 6.187 7.860 1.00 95.81 90 ASP A N 1
ATOM 678 C CA . ASP A 1 90 ? 0.714 7.080 8.671 1.00 95.81 90 ASP A CA 1
ATOM 679 C C . ASP A 1 90 ? -0.329 6.328 9.510 1.00 95.81 90 ASP A C 1
ATOM 681 O O . ASP A 1 90 ? -0.417 6.506 10.730 1.00 95.81 90 ASP A O 1
ATOM 685 N N . VAL A 1 91 ? -1.129 5.448 8.894 1.00 94.88 91 VAL A N 1
ATOM 686 C CA . VAL A 1 91 ? -2.220 4.755 9.613 1.00 94.88 91 VAL A CA 1
ATOM 687 C C . VAL A 1 91 ? -1.706 3.707 10.602 1.00 94.88 91 VAL A C 1
ATOM 689 O O . VAL A 1 91 ? -2.407 3.360 11.567 1.00 94.88 91 VAL A O 1
ATOM 692 N N . MET A 1 92 ? -0.503 3.180 10.365 1.00 91.12 92 MET A N 1
ATOM 693 C CA . MET A 1 92 ? 0.167 2.236 11.256 1.00 91.12 92 MET A CA 1
ATOM 694 C C . MET A 1 92 ? 1.001 2.934 12.339 1.00 91.12 92 MET A C 1
ATOM 696 O O . MET A 1 92 ? 1.308 2.294 13.347 1.00 91.12 92 MET A O 1
ATOM 700 N N . GLY A 1 93 ? 1.302 4.227 12.180 1.00 92.12 93 GLY A N 1
ATOM 701 C CA . GLY A 1 93 ? 2.152 4.996 13.090 1.00 92.12 93 GLY A CA 1
ATOM 702 C C . GLY A 1 93 ? 3.626 4.604 12.990 1.00 92.12 93 GLY A C 1
ATOM 703 O O . GLY A 1 93 ? 4.302 4.491 14.013 1.00 92.12 93 GLY A O 1
ATOM 704 N N . TRP A 1 94 ? 4.095 4.313 11.780 1.00 94.62 94 TRP A N 1
ATOM 705 C CA . TRP A 1 94 ? 5.490 3.999 11.484 1.00 94.62 94 TRP A CA 1
ATOM 706 C C . TRP A 1 94 ? 6.236 5.225 10.947 1.00 94.62 94 TRP A C 1
ATOM 708 O O . TRP A 1 94 ? 5.650 6.278 10.726 1.00 94.62 94 TRP A O 1
ATOM 718 N N . GLU A 1 95 ? 7.556 5.100 10.812 1.00 90.38 95 GLU A N 1
ATOM 719 C CA . GLU A 1 95 ? 8.460 6.225 10.540 1.00 90.38 95 GLU A CA 1
ATOM 720 C C . GLU A 1 95 ? 9.363 6.004 9.315 1.00 90.38 95 GLU A C 1
ATOM 722 O O . GLU A 1 95 ? 10.434 6.600 9.231 1.00 90.38 95 GLU A O 1
ATOM 727 N N . ASP A 1 96 ? 8.992 5.090 8.417 1.00 90.44 96 ASP A N 1
ATOM 728 C CA . ASP A 1 96 ? 9.695 4.837 7.150 1.00 90.44 96 ASP A CA 1
ATOM 729 C C . ASP A 1 96 ? 11.219 4.604 7.274 1.00 90.44 96 ASP A C 1
ATOM 731 O O . ASP A 1 96 ? 12.042 5.047 6.478 1.00 90.44 96 ASP A O 1
ATOM 735 N N . ARG A 1 97 ? 11.644 3.909 8.336 1.00 83.38 97 ARG A N 1
ATOM 736 C CA . ARG A 1 97 ? 13.077 3.704 8.636 1.00 83.38 97 ARG A CA 1
ATOM 737 C C . ARG A 1 97 ? 13.706 2.496 7.935 1.00 83.38 97 ARG A C 1
ATOM 739 O O . ARG A 1 97 ? 14.878 2.201 8.171 1.00 83.38 97 ARG A O 1
ATOM 746 N N . HIS A 1 98 ? 12.938 1.759 7.141 1.00 84.00 98 HIS A N 1
ATOM 747 C CA . HIS A 1 98 ? 13.361 0.506 6.522 1.00 84.00 98 HIS A CA 1
ATOM 748 C C . HIS A 1 98 ? 12.896 0.443 5.071 1.00 84.00 98 HIS A C 1
ATOM 750 O O . HIS A 1 98 ? 11.809 0.918 4.758 1.00 84.00 98 HIS A O 1
ATOM 756 N N . LEU A 1 99 ? 13.702 -0.199 4.219 1.00 89.19 99 LEU A N 1
ATOM 757 C CA . LEU A 1 99 ? 13.308 -0.517 2.848 1.00 89.19 99 LEU A CA 1
ATOM 758 C C . LEU A 1 99 ? 12.027 -1.354 2.840 1.00 89.19 99 LEU A C 1
ATOM 760 O O . LEU A 1 99 ? 11.807 -2.186 3.729 1.00 89.19 99 LEU A O 1
ATOM 764 N N . HIS A 1 100 ? 11.220 -1.155 1.806 1.00 89.69 100 HIS A N 1
ATOM 765 C CA . HIS A 1 100 ? 9.999 -1.907 1.578 1.00 89.69 100 HIS A CA 1
ATOM 766 C C . HIS A 1 100 ? 9.941 -2.439 0.144 1.00 89.69 100 HIS A C 1
ATOM 768 O O . HIS A 1 100 ? 10.741 -2.075 -0.718 1.00 89.69 100 HIS A O 1
ATOM 774 N N . MET A 1 101 ? 9.020 -3.372 -0.066 1.00 92.38 101 MET A N 1
ATOM 775 C CA . MET A 1 101 ? 8.716 -3.988 -1.349 1.00 92.38 101 MET A CA 1
ATOM 776 C C . MET A 1 101 ? 7.273 -4.475 -1.284 1.00 92.38 101 MET A C 1
ATOM 778 O O . MET A 1 101 ? 6.841 -4.971 -0.239 1.00 92.38 101 MET A O 1
ATOM 782 N N . PHE A 1 102 ? 6.554 -4.346 -2.392 1.00 93.94 102 PHE A N 1
ATOM 783 C CA . PHE A 1 102 ? 5.230 -4.930 -2.564 1.00 93.94 102 PHE A CA 1
ATOM 784 C C . PHE A 1 102 ? 5.292 -6.137 -3.484 1.00 93.94 102 PHE A C 1
ATOM 786 O O . PHE A 1 102 ? 6.088 -6.172 -4.424 1.00 93.94 102 PHE A O 1
ATOM 793 N N . PHE A 1 103 ? 4.398 -7.104 -3.298 1.00 93.00 103 PHE A N 1
ATOM 794 C CA . PHE A 1 103 ? 4.295 -8.205 -4.252 1.00 93.00 103 PHE A CA 1
ATOM 795 C C . PHE A 1 103 ? 2.884 -8.734 -4.470 1.00 93.00 103 PHE A C 1
ATOM 797 O O . PHE A 1 103 ? 2.028 -8.711 -3.589 1.00 93.00 103 PHE A O 1
ATOM 804 N N . VAL A 1 104 ? 2.670 -9.287 -5.664 1.00 89.38 104 VAL A N 1
ATOM 805 C CA . VAL A 1 104 ? 1.451 -10.020 -6.025 1.00 89.38 104 VAL A CA 1
ATOM 806 C C . VAL A 1 104 ? 1.808 -11.483 -6.275 1.00 89.38 104 VAL A C 1
ATOM 808 O O . VAL A 1 104 ? 2.609 -11.790 -7.161 1.00 89.38 104 VAL A O 1
ATOM 811 N N . GLY A 1 105 ? 1.205 -12.376 -5.489 1.00 85.94 105 GLY A N 1
ATOM 812 C CA . GLY A 1 105 ? 1.423 -13.825 -5.522 1.00 85.94 105 GLY A CA 1
ATOM 813 C C . GLY A 1 105 ? 1.598 -14.416 -4.120 1.00 85.94 105 GLY A C 1
ATOM 814 O O . GLY A 1 105 ? 1.497 -13.706 -3.121 1.00 85.94 105 GLY A O 1
ATOM 815 N N . ASP A 1 106 ? 1.854 -15.722 -4.048 1.00 79.69 106 ASP A N 1
ATOM 816 C CA . ASP A 1 106 ? 1.925 -16.457 -2.775 1.00 79.69 106 ASP A CA 1
ATOM 817 C C . ASP A 1 106 ? 3.311 -16.429 -2.103 1.00 79.69 106 ASP A C 1
ATOM 819 O O . ASP A 1 106 ? 3.401 -16.579 -0.886 1.00 79.69 106 ASP A O 1
ATOM 823 N N . ASP A 1 107 ? 4.392 -16.251 -2.873 1.00 80.31 107 ASP A N 1
ATOM 824 C CA . ASP A 1 107 ? 5.775 -16.323 -2.378 1.00 80.31 107 ASP A CA 1
ATOM 825 C C . ASP A 1 107 ? 6.631 -15.182 -2.965 1.00 80.31 107 ASP A C 1
ATOM 827 O O . ASP A 1 107 ? 6.988 -15.243 -4.154 1.00 80.31 107 ASP A O 1
ATOM 831 N N . PRO A 1 108 ? 6.981 -14.157 -2.156 1.00 77.19 108 PRO A N 1
ATOM 832 C CA . PRO A 1 108 ? 7.727 -12.985 -2.615 1.00 77.19 108 PRO A CA 1
ATOM 833 C C . PRO A 1 108 ? 9.085 -13.315 -3.240 1.00 77.19 108 PRO A C 1
ATOM 835 O O . PRO A 1 108 ? 9.555 -12.559 -4.082 1.00 77.19 108 PRO A O 1
ATOM 838 N N . TYR A 1 109 ? 9.713 -14.431 -2.867 1.00 78.94 109 TYR A N 1
ATOM 839 C CA . TYR A 1 109 ? 11.083 -14.758 -3.270 1.00 78.94 109 TYR A CA 1
ATOM 840 C C . TYR A 1 109 ? 11.159 -15.798 -4.388 1.00 78.94 109 TYR A C 1
ATOM 842 O O . TYR A 1 109 ? 12.255 -16.172 -4.809 1.00 78.94 109 TYR A O 1
ATOM 850 N N . ARG A 1 110 ? 10.016 -16.313 -4.856 1.00 78.00 110 ARG A N 1
ATOM 851 C CA . ARG A 1 110 ? 9.990 -17.375 -5.872 1.00 78.00 110 ARG A CA 1
ATOM 852 C C . ARG A 1 110 ? 9.090 -17.081 -7.051 1.00 78.00 110 ARG A C 1
ATOM 854 O O . ARG A 1 110 ? 9.536 -17.189 -8.188 1.00 78.00 110 ARG A O 1
ATOM 861 N N . THR A 1 111 ? 7.818 -16.806 -6.790 1.00 80.12 111 THR A N 1
ATOM 862 C CA . THR A 1 111 ? 6.779 -16.828 -7.833 1.00 80.12 111 THR A CA 1
ATOM 863 C C . THR A 1 111 ? 6.026 -15.518 -7.960 1.00 80.12 111 THR A C 1
ATOM 865 O O . THR A 1 111 ? 5.311 -15.333 -8.943 1.00 80.12 111 THR A O 1
ATOM 868 N N . SER A 1 112 ? 6.157 -14.625 -6.983 1.00 86.38 112 SER A N 1
ATOM 869 C CA . SER A 1 112 ? 5.448 -13.355 -6.990 1.00 86.38 112 SER A CA 1
ATOM 870 C C . SER A 1 112 ? 6.136 -12.317 -7.866 1.00 86.38 112 SER A C 1
ATOM 872 O O . SER A 1 112 ? 7.361 -12.271 -7.983 1.00 86.38 112 SER A O 1
ATOM 874 N N . ARG A 1 113 ? 5.326 -11.431 -8.444 1.00 88.81 113 ARG A N 1
ATOM 875 C CA . ARG A 1 113 ? 5.826 -10.202 -9.059 1.00 88.81 113 ARG A CA 1
ATOM 876 C C . ARG A 1 113 ? 6.141 -9.203 -7.949 1.00 88.81 113 ARG A C 1
ATOM 878 O O . ARG A 1 113 ? 5.248 -8.930 -7.151 1.00 88.81 113 ARG A O 1
ATOM 885 N N . ARG A 1 114 ? 7.370 -8.684 -7.918 1.00 91.62 114 ARG A N 1
ATOM 886 C CA . ARG A 1 114 ? 7.857 -7.733 -6.909 1.00 91.62 114 ARG A CA 1
ATOM 887 C C . ARG A 1 114 ? 7.936 -6.313 -7.453 1.00 91.62 114 ARG A C 1
ATOM 889 O O . ARG A 1 114 ? 8.356 -6.112 -8.593 1.00 91.62 114 ARG A O 1
ATOM 896 N N . TYR A 1 115 ? 7.578 -5.362 -6.605 1.00 92.69 115 TYR A N 1
ATOM 897 C CA . TYR A 1 115 ? 7.663 -3.929 -6.829 1.00 92.69 115 TYR A CA 1
ATOM 898 C C . TYR A 1 115 ? 8.556 -3.325 -5.752 1.00 92.69 115 TYR A C 1
ATOM 900 O O . TYR A 1 115 ? 8.260 -3.454 -4.566 1.00 92.69 115 TYR A O 1
ATOM 908 N N . GLU A 1 116 ? 9.673 -2.742 -6.161 1.00 90.44 116 GLU A N 1
ATOM 909 C CA . GLU A 1 116 ? 10.780 -2.378 -5.288 1.00 90.44 116 GLU A CA 1
ATOM 910 C C . GLU A 1 116 ? 11.120 -0.897 -5.423 1.00 90.44 116 GLU A C 1
ATOM 912 O O . GLU A 1 116 ? 11.051 -0.313 -6.513 1.00 90.44 116 GLU A O 1
ATOM 917 N N . MET A 1 117 ? 11.546 -0.316 -4.301 1.00 89.50 117 MET A N 1
ATOM 918 C CA . MET A 1 117 ? 12.095 1.033 -4.253 1.00 89.50 117 MET A CA 1
ATOM 919 C C . MET A 1 117 ? 13.305 1.142 -5.181 1.00 89.50 117 MET A C 1
ATOM 921 O O . MET A 1 117 ? 14.138 0.233 -5.257 1.00 89.50 117 MET A O 1
ATOM 925 N N . LYS A 1 118 ? 13.486 2.312 -5.796 1.00 87.56 118 LYS A N 1
ATOM 926 C CA . LYS A 1 118 ? 14.663 2.591 -6.626 1.00 87.56 118 LYS A CA 1
ATOM 927 C C . LYS A 1 118 ? 15.983 2.270 -5.914 1.00 87.56 118 LYS A C 1
ATOM 929 O O . LYS A 1 118 ? 16.842 1.619 -6.497 1.00 87.56 118 LYS A O 1
ATOM 934 N N . SER A 1 119 ? 16.123 2.680 -4.653 1.00 83.69 119 SER A N 1
ATOM 935 C CA . SER A 1 119 ? 17.337 2.440 -3.863 1.00 83.69 119 SER A CA 1
ATOM 936 C C . SER A 1 119 ? 17.635 0.948 -3.678 1.00 83.69 119 SER A C 1
ATOM 938 O O . SER A 1 119 ? 18.795 0.552 -3.680 1.00 83.69 119 SER A O 1
ATOM 940 N N . ALA A 1 120 ? 16.600 0.108 -3.555 1.00 84.44 120 ALA A N 1
ATOM 941 C CA . ALA A 1 120 ? 16.775 -1.337 -3.430 1.00 84.44 120 ALA A CA 1
ATOM 942 C C . ALA A 1 120 ? 17.291 -1.950 -4.740 1.00 84.44 120 ALA A C 1
ATOM 944 O O . ALA A 1 120 ? 18.248 -2.723 -4.715 1.00 84.44 120 ALA A O 1
ATOM 945 N N . LEU A 1 121 ? 16.725 -1.534 -5.879 1.00 84.69 121 LEU A N 1
ATOM 946 C CA . LEU A 1 121 ? 17.164 -1.976 -7.207 1.00 84.69 121 LEU A CA 1
ATOM 947 C C . LEU A 1 121 ? 18.580 -1.485 -7.551 1.00 84.69 121 LEU A C 1
ATOM 949 O O . LEU A 1 121 ? 19.353 -2.176 -8.203 1.00 84.69 121 LEU A O 1
ATOM 953 N N . GLU A 1 122 ? 18.967 -0.287 -7.125 1.00 85.69 122 GLU A N 1
ATOM 954 C CA . GLU A 1 122 ? 20.314 0.216 -7.418 1.00 85.69 122 GLU A CA 1
ATOM 955 C C . GLU A 1 122 ? 21.400 -0.493 -6.595 1.00 85.69 122 GLU A C 1
ATOM 957 O O . GLU A 1 122 ? 22.529 -0.641 -7.068 1.00 85.69 122 GLU A O 1
ATOM 962 N N . GLU A 1 123 ? 21.073 -0.946 -5.383 1.00 83.19 123 GLU A N 1
ATOM 963 C CA . GLU A 1 123 ? 22.033 -1.605 -4.501 1.00 83.19 123 GLU A CA 1
ATOM 964 C C . GLU A 1 123 ? 22.067 -3.125 -4.701 1.00 83.19 123 GLU A C 1
ATOM 966 O O . GLU A 1 123 ? 23.155 -3.676 -4.891 1.00 83.19 123 GLU A O 1
ATOM 971 N N . TRP A 1 124 ? 20.913 -3.803 -4.676 1.00 72.44 124 TRP A N 1
ATOM 972 C CA . TRP A 1 124 ? 20.787 -5.267 -4.611 1.00 72.44 124 TRP A CA 1
ATOM 973 C C . TRP A 1 124 ? 19.782 -5.835 -5.630 1.00 72.44 124 TRP A C 1
ATOM 975 O O . TRP A 1 124 ? 18.950 -6.673 -5.285 1.00 72.44 124 TRP A O 1
ATOM 985 N N . ASP A 1 125 ? 19.872 -5.426 -6.896 1.00 83.69 125 ASP A N 1
ATOM 986 C CA . ASP A 1 125 ? 19.037 -6.010 -7.953 1.00 83.69 125 ASP A CA 1
ATOM 987 C C . ASP A 1 125 ? 19.487 -7.429 -8.339 1.00 83.69 125 ASP A C 1
ATOM 989 O O . ASP A 1 125 ? 20.611 -7.668 -8.791 1.00 83.69 125 ASP A O 1
ATOM 993 N N . ASP A 1 126 ? 18.573 -8.385 -8.175 1.00 83.12 126 ASP A N 1
ATOM 994 C CA . ASP A 1 126 ? 18.707 -9.764 -8.650 1.00 83.12 126 ASP A CA 1
ATOM 995 C C . ASP A 1 126 ? 18.144 -9.965 -10.073 1.00 83.12 126 ASP A C 1
ATOM 997 O O . ASP A 1 126 ? 18.143 -11.083 -10.598 1.00 83.12 126 ASP A O 1
ATOM 1001 N N . GLY A 1 127 ? 17.690 -8.882 -10.709 1.00 84.06 127 GLY A N 1
ATOM 1002 C CA . GLY A 1 127 ? 17.114 -8.829 -12.047 1.00 84.06 127 GLY A CA 1
ATOM 1003 C C . GLY A 1 127 ? 15.632 -9.200 -12.107 1.00 84.06 127 GLY A C 1
ATOM 1004 O O . GLY A 1 127 ? 15.089 -9.322 -13.208 1.00 84.06 127 GLY A O 1
ATOM 1005 N N . ALA A 1 128 ? 14.974 -9.426 -10.966 1.00 82.56 128 ALA A N 1
ATOM 1006 C CA . ALA A 1 128 ? 13.569 -9.827 -10.904 1.00 82.56 128 ALA A CA 1
ATOM 1007 C C . ALA A 1 128 ? 12.643 -8.792 -10.233 1.00 82.56 128 ALA A C 1
ATOM 1009 O O . ALA A 1 128 ? 11.427 -9.011 -10.205 1.00 82.56 128 ALA A O 1
ATOM 1010 N N . GLY A 1 129 ? 13.178 -7.673 -9.736 1.00 84.06 129 GLY A N 1
ATOM 1011 C CA . GLY A 1 129 ? 12.395 -6.557 -9.202 1.00 84.06 129 GLY A CA 1
ATOM 1012 C C . GLY A 1 129 ? 11.861 -5.615 -10.293 1.00 84.06 129 GLY A C 1
ATOM 1013 O O . GLY A 1 129 ? 12.475 -5.425 -11.341 1.00 84.06 129 GLY A O 1
ATOM 1014 N N . THR A 1 130 ? 10.687 -5.020 -10.063 1.00 91.12 130 THR A N 1
ATOM 1015 C CA . THR A 1 130 ? 10.108 -3.948 -10.900 1.00 91.12 130 THR A CA 1
ATOM 1016 C C . THR A 1 130 ? 10.092 -2.645 -10.107 1.00 91.12 130 THR A C 1
ATOM 1018 O O . THR A 1 130 ? 9.765 -2.672 -8.930 1.00 91.12 130 THR A O 1
ATOM 1021 N N . LEU A 1 131 ? 10.406 -1.500 -10.717 1.00 92.31 131 LEU A N 1
ATOM 1022 C CA . LEU A 1 131 ? 10.350 -0.207 -10.021 1.00 92.31 131 LEU A CA 1
ATOM 1023 C C . LEU A 1 131 ? 8.904 0.172 -9.652 1.00 92.31 131 LEU A C 1
ATOM 1025 O O . LEU A 1 131 ? 8.008 0.070 -10.490 1.00 92.31 131 LEU A O 1
ATOM 1029 N N . GLU A 1 132 ? 8.690 0.642 -8.426 1.00 92.00 132 GLU A N 1
ATOM 1030 C CA . GLU A 1 132 ? 7.355 0.972 -7.905 1.00 92.00 132 GLU A CA 1
ATOM 1031 C C . GLU A 1 132 ? 6.803 2.354 -8.310 1.00 92.00 132 GLU A C 1
ATOM 1033 O O . GLU A 1 132 ? 5.586 2.505 -8.396 1.00 92.00 132 GLU A O 1
ATOM 1038 N N . ASP A 1 133 ? 7.663 3.337 -8.615 1.00 91.31 133 ASP A N 1
ATOM 1039 C CA . ASP A 1 133 ? 7.318 4.765 -8.801 1.00 91.31 133 ASP A CA 1
ATOM 1040 C C . ASP A 1 133 ? 6.186 5.051 -9.807 1.00 91.31 133 ASP A C 1
ATOM 1042 O O . ASP A 1 133 ? 5.544 6.098 -9.748 1.00 91.31 133 ASP A O 1
ATOM 1046 N N . GLY A 1 134 ? 5.962 4.152 -10.768 1.00 90.06 134 GLY A N 1
ATOM 1047 C CA . GLY A 1 134 ? 4.945 4.304 -11.812 1.00 90.06 134 GLY A CA 1
ATOM 1048 C C . GLY A 1 134 ? 3.756 3.359 -11.690 1.00 90.06 134 GLY A C 1
ATOM 1049 O O . GLY A 1 134 ? 2.881 3.401 -12.549 1.00 90.06 134 GLY A O 1
ATOM 1050 N N . VAL A 1 135 ? 3.736 2.487 -10.683 1.00 94.00 135 VAL A N 1
ATOM 1051 C CA . VAL A 1 135 ? 2.728 1.430 -10.568 1.00 94.00 135 VAL A CA 1
ATOM 1052 C C . VAL A 1 135 ? 1.550 1.951 -9.767 1.00 94.00 135 VAL A C 1
ATOM 1054 O O . VAL A 1 135 ? 1.699 2.303 -8.596 1.00 94.00 135 VAL A O 1
ATOM 1057 N N . ARG A 1 136 ? 0.374 1.997 -10.394 1.00 94.75 136 ARG A N 1
ATOM 1058 C CA . ARG A 1 136 ? -0.857 2.420 -9.723 1.00 94.75 136 ARG A CA 1
ATOM 1059 C C . ARG A 1 136 ? -1.447 1.313 -8.859 1.00 94.75 136 ARG A C 1
ATOM 1061 O O . ARG A 1 136 ? -1.299 0.121 -9.132 1.00 94.75 136 ARG A O 1
ATOM 1068 N N . VAL A 1 137 ? -2.182 1.717 -7.832 1.00 92.00 137 VAL A N 1
ATOM 1069 C CA . VAL A 1 137 ? -2.900 0.813 -6.934 1.00 92.00 137 VAL A CA 1
ATOM 1070 C C . VAL A 1 137 ? -3.937 -0.006 -7.708 1.00 92.00 137 VAL A C 1
ATOM 1072 O O . VAL A 1 137 ? -4.082 -1.195 -7.438 1.00 92.00 137 VAL A O 1
ATOM 1075 N N . AS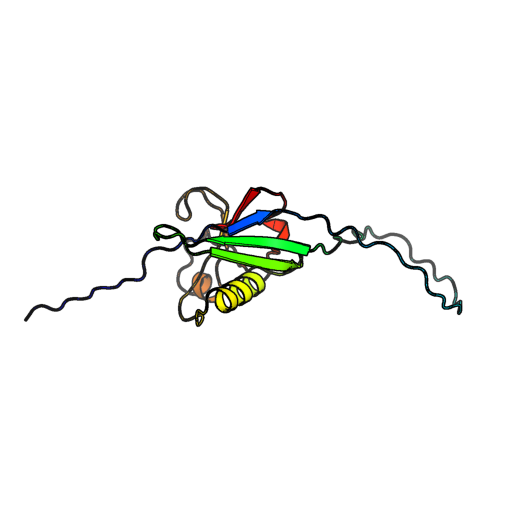P A 1 138 ? -4.635 0.567 -8.686 1.00 92.88 138 ASP A N 1
ATOM 1076 C CA . ASP A 1 138 ? -5.614 -0.168 -9.498 1.00 92.88 138 ASP A CA 1
ATOM 1077 C C . ASP A 1 138 ? -5.017 -1.156 -10.505 1.00 92.88 138 ASP A C 1
ATOM 1079 O O . ASP A 1 138 ? -5.689 -2.123 -10.872 1.00 92.88 138 ASP A O 1
ATOM 1083 N N . GLU A 1 139 ? -3.752 -0.988 -10.886 1.00 92.50 139 GLU A N 1
ATOM 1084 C CA . GLU A 1 139 ? -3.027 -1.963 -11.706 1.00 92.50 139 GLU A CA 1
ATOM 1085 C C . GLU A 1 139 ? -2.734 -3.258 -10.939 1.00 92.50 139 GLU A C 1
ATOM 1087 O O . GLU A 1 139 ? -2.683 -4.337 -11.535 1.00 92.50 139 GLU A O 1
ATOM 1092 N N . VAL A 1 140 ? -2.549 -3.163 -9.617 1.00 91.50 140 VAL A N 1
ATOM 1093 C CA . VAL A 1 140 ? -2.239 -4.313 -8.751 1.00 91.50 140 VAL A CA 1
ATOM 1094 C C . VAL A 1 140 ? -3.438 -4.826 -7.954 1.00 91.50 140 VAL A C 1
ATOM 1096 O O . VAL A 1 140 ? -3.459 -5.991 -7.561 1.00 91.50 140 VAL A O 1
ATOM 1099 N N . LEU A 1 141 ? -4.440 -3.979 -7.717 1.00 90.62 141 LEU A N 1
ATOM 1100 C CA . LEU A 1 141 ? -5.642 -4.264 -6.930 1.00 90.62 141 LEU A CA 1
ATOM 1101 C C . LEU A 1 141 ? -6.897 -3.916 -7.748 1.00 90.62 141 LEU A C 1
ATOM 1103 O O . LEU A 1 141 ? -7.717 -3.079 -7.357 1.00 90.62 141 LEU A O 1
ATOM 1107 N N . GLY A 1 142 ? -7.038 -4.566 -8.905 1.00 84.44 142 GLY A N 1
ATOM 1108 C CA . GLY A 1 142 ? -8.098 -4.292 -9.879 1.00 84.44 142 GLY A CA 1
ATOM 1109 C C . GLY A 1 142 ? -9.476 -4.841 -9.486 1.00 84.44 142 GLY A C 1
ATOM 1110 O O . GLY A 1 142 ? -10.508 -4.330 -9.935 1.00 84.44 142 GLY A O 1
ATOM 1111 N N . ALA A 1 143 ? -9.524 -5.859 -8.626 1.00 84.75 143 ALA A N 1
ATOM 1112 C CA . ALA A 1 143 ? -10.743 -6.519 -8.186 1.00 84.75 143 ALA A CA 1
ATOM 1113 C C . ALA A 1 143 ? -10.867 -6.613 -6.658 1.00 84.75 143 ALA A C 1
ATOM 1115 O O . ALA A 1 143 ? -9.914 -6.576 -5.880 1.00 84.75 143 ALA A O 1
ATOM 1116 N N . VAL A 1 144 ? -12.113 -6.748 -6.202 1.00 82.62 144 VAL A N 1
ATOM 1117 C CA . VAL A 1 144 ? -12.400 -7.006 -4.788 1.00 82.62 144 VAL A CA 1
ATOM 1118 C C . VAL A 1 144 ? -11.863 -8.376 -4.404 1.00 82.62 144 VAL A C 1
ATOM 1120 O O . VAL A 1 144 ? -12.200 -9.370 -5.040 1.00 82.62 144 VAL A O 1
ATOM 1123 N N . GLY A 1 145 ? -11.104 -8.423 -3.312 1.00 85.06 145 GLY A N 1
ATOM 1124 C CA . GLY A 1 145 ? -10.450 -9.643 -2.849 1.00 85.06 145 GLY A CA 1
ATOM 1125 C C . GLY A 1 145 ? -9.009 -9.797 -3.328 1.00 85.06 145 GLY A C 1
ATOM 1126 O O . GLY A 1 145 ? -8.320 -10.660 -2.784 1.00 85.06 145 GLY A O 1
ATOM 1127 N N . ASP A 1 146 ? -8.538 -8.944 -4.243 1.00 88.38 146 ASP A N 1
ATOM 1128 C CA . ASP A 1 146 ? -7.125 -8.897 -4.610 1.00 88.38 146 ASP A CA 1
ATOM 1129 C C . ASP A 1 146 ? -6.265 -8.570 -3.386 1.00 88.38 146 ASP A C 1
ATOM 1131 O O . ASP A 1 146 ? -6.692 -7.883 -2.440 1.00 88.38 146 ASP A O 1
ATOM 1135 N N . ARG A 1 147 ? -5.052 -9.123 -3.397 1.00 89.56 147 ARG A N 1
ATOM 1136 C CA . ARG A 1 147 ? -4.107 -9.046 -2.289 1.00 89.56 147 ARG A CA 1
ATOM 1137 C C . ARG A 1 147 ? -2.769 -8.535 -2.782 1.00 89.56 147 ARG A C 1
ATOM 1139 O O . ARG A 1 147 ? -2.257 -9.008 -3.792 1.00 89.56 147 ARG A O 1
ATOM 1146 N N . LEU A 1 148 ? -2.209 -7.631 -1.996 1.00 90.75 148 LEU A N 1
ATOM 1147 C CA . LEU A 1 148 ? -0.863 -7.105 -2.162 1.00 90.75 148 LEU A CA 1
ATOM 1148 C C . LEU A 1 148 ? -0.100 -7.416 -0.879 1.00 90.75 148 LEU A C 1
ATOM 1150 O O . LEU A 1 148 ? -0.610 -7.113 0.200 1.00 90.75 148 LEU A O 1
ATOM 1154 N N . GLY A 1 149 ? 1.026 -8.111 -0.986 1.00 86.56 149 GLY A N 1
ATOM 1155 C CA . GLY A 1 149 ? 1.858 -8.532 0.142 1.00 86.56 149 GLY A CA 1
ATOM 1156 C C . GLY A 1 149 ? 3.005 -7.587 0.441 1.00 86.56 149 GLY A C 1
ATOM 1157 O O . GLY A 1 149 ? 3.362 -6.807 -0.469 1.00 86.56 149 GLY A O 1
#

Radius of gyration: 21.17 Å; chains: 1; bounding box: 60×48×63 Å

Sequence (149 aa):
MPVTWTYASSVASRSATVSRGIARTTSMFGLYRAESVPAGTFSTGISHMGDDVSMLTIKVTLADIEPAVWRRFTINSDATLPELHDVIQDVMGWEDRHLHMFFVGDDPYRTSRRYEMKSALEEWDDGAGTLEDGVRVDEVLGAVGDRLG

Foldseek 3Di:
DDDDDDPPDDDDPWKKFWDDDPPPDDDDDDDDDDDDDDDDDDDDDDDPDDPDFDKIKMKIWGPPDPVIDIDIDIDTQQDFPVSVVVVVCVRVVHDPPDFDKKWFDDDPVPPIQIEGDPVCCVPPNPPRYDHRGRHTNCNQRVDGGGIMD

pLDDT: mean 71.15, std 26.64, range [21.09, 96.88]